Protein AF-A0A920PNE8-F1 (afdb_monomer_lite)

Secondary structure (DSSP, 8-state):
--EESS-PPTT--EEEEEGGGGG-SGGGTT---SEEEEEE-SEEEETTEEEEETT--

Radius of gyration: 13.11 Å; chains: 1; bounding box: 29×24×33 Å

pLDDT: mean 95.05, std 6.33, range [58.19, 98.12]

Sequence (57 aa):
MVTDICGAGLGDRVLLARGSAARVPSETSGVPTDDTAVMIIDEITVNNQPTYQAGTD

Foldseek 3Di:
DEAEPPPDDVPWDFDKQAAVRSQPDPVNPVPPDGIYGDGTDQFDADPNRTPDGPPPD

Structure (mmCIF, N/CA/C/O backbone):
data_AF-A0A920PNE8-F1
#
_entry.id   AF-A0A920PNE8-F1
#
loop_
_atom_site.group_PDB
_atom_site.id
_atom_site.type_symbol
_atom_site.label_atom_id
_atom_site.label_alt_id
_atom_site.label_comp_id
_atom_site.label_asym_id
_atom_site.label_entity_id
_atom_site.label_seq_id
_atom_site.pdbx_PDB_ins_code
_atom_site.Cartn_x
_atom_site.Cartn_y
_atom_site.Cartn_z
_atom_site.occupancy
_atom_site.B_iso_or_equiv
_atom_site.auth_seq_id
_atom_site.auth_comp_id
_atom_site.auth_asym_id
_atom_site.auth_atom_id
_atom_site.pdbx_PDB_model_num
ATOM 1 N N . MET A 1 1 ? -2.884 0.514 -12.142 1.00 77.88 1 MET A N 1
ATOM 2 C CA . MET A 1 1 ? -2.824 -0.782 -11.427 1.00 77.88 1 MET A CA 1
ATOM 3 C C . MET A 1 1 ? -1.856 -0.570 -10.287 1.00 77.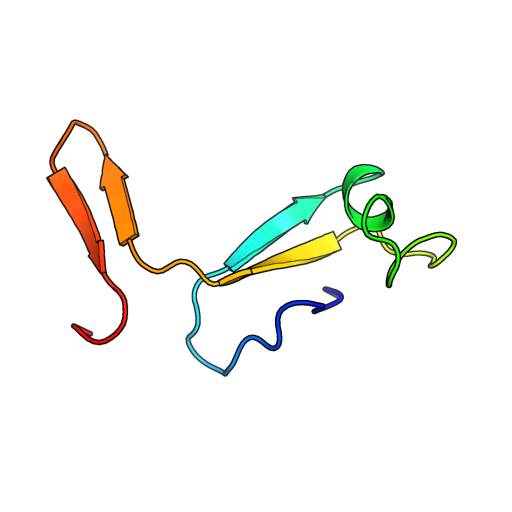88 1 MET A C 1
ATOM 5 O O . MET A 1 1 ? -0.821 0.021 -10.550 1.00 77.88 1 MET A O 1
ATOM 9 N N . VAL A 1 2 ? -2.203 -0.957 -9.063 1.00 93.88 2 VAL A N 1
ATOM 10 C CA . VAL A 1 2 ? -1.343 -0.732 -7.891 1.00 93.88 2 VAL A CA 1
ATOM 11 C C . VAL A 1 2 ? -0.514 -1.989 -7.650 1.00 93.88 2 VAL A C 1
ATOM 13 O O . VAL A 1 2 ? -1.080 -3.080 -7.612 1.00 93.88 2 VAL A O 1
ATOM 16 N N . THR A 1 3 ? 0.801 -1.847 -7.503 1.00 97.19 3 THR A N 1
ATOM 17 C CA . THR A 1 3 ? 1.655 -2.935 -7.012 1.00 97.19 3 THR A CA 1
ATOM 18 C C . THR A 1 3 ? 1.472 -3.062 -5.505 1.00 97.19 3 THR A C 1
ATOM 20 O O . THR A 1 3 ? 1.496 -2.058 -4.804 1.00 97.19 3 THR A O 1
ATOM 23 N N . ASP A 1 4 ? 1.313 -4.273 -4.990 1.00 97.44 4 ASP A N 1
ATOM 24 C CA . ASP A 1 4 ? 1.237 -4.520 -3.552 1.00 97.44 4 ASP A CA 1
ATOM 25 C C . ASP A 1 4 ? 2.473 -5.292 -3.093 1.00 97.44 4 ASP A C 1
ATOM 27 O O . ASP A 1 4 ? 2.753 -6.378 -3.601 1.00 97.44 4 ASP A O 1
ATOM 31 N N . ILE A 1 5 ? 3.216 -4.707 -2.155 1.00 97.06 5 ILE A N 1
ATOM 32 C CA . ILE A 1 5 ? 4.380 -5.344 -1.526 1.00 97.06 5 ILE A CA 1
ATOM 33 C C . ILE A 1 5 ? 4.155 -5.640 -0.041 1.00 97.06 5 ILE A C 1
ATOM 35 O O . ILE A 1 5 ? 5.011 -6.249 0.592 1.00 97.06 5 ILE A O 1
ATOM 39 N N . CYS A 1 6 ? 3.021 -5.206 0.519 1.00 95.62 6 CYS A N 1
ATOM 40 C CA . CYS A 1 6 ? 2.667 -5.426 1.920 1.00 95.62 6 CYS A CA 1
ATOM 41 C C . CYS A 1 6 ? 1.685 -6.588 2.129 1.00 95.62 6 CYS A C 1
ATOM 43 O O . CYS A 1 6 ? 1.528 -7.032 3.263 1.00 95.62 6 CYS A O 1
ATOM 45 N N . GLY A 1 7 ? 1.078 -7.115 1.060 1.00 96.31 7 GLY A N 1
ATOM 46 C CA . GLY A 1 7 ? 0.155 -8.249 1.128 1.00 96.31 7 GLY A CA 1
ATOM 47 C C . GLY A 1 7 ? -1.227 -7.850 1.644 1.00 96.31 7 GLY A C 1
ATOM 48 O O . GLY A 1 7 ? -1.796 -8.552 2.478 1.00 96.31 7 GLY A O 1
ATOM 49 N N . ALA A 1 8 ? -1.742 -6.716 1.173 1.00 96.94 8 ALA A N 1
ATOM 50 C CA . ALA A 1 8 ? -3.026 -6.170 1.580 1.00 96.94 8 ALA A CA 1
ATOM 51 C C . ALA A 1 8 ? -4.194 -7.057 1.116 1.00 96.94 8 ALA A C 1
ATOM 53 O O . ALA A 1 8 ? -4.322 -7.420 -0.057 1.00 96.94 8 ALA A O 1
ATOM 54 N N . GLY A 1 9 ? -5.074 -7.386 2.056 1.00 95.25 9 GLY A N 1
ATOM 55 C CA . GLY A 1 9 ? -6.313 -8.104 1.819 1.00 95.25 9 GLY A CA 1
ATOM 56 C C . GLY A 1 9 ? -7.437 -7.208 1.300 1.00 95.25 9 GLY A C 1
ATOM 57 O O . GLY A 1 9 ? -7.366 -5.978 1.278 1.00 95.25 9 GLY A O 1
ATOM 58 N N . LEU A 1 10 ? -8.538 -7.842 0.891 1.00 93.94 10 LEU A N 1
ATOM 59 C CA . LEU A 1 10 ? -9.758 -7.117 0.551 1.00 93.94 10 LEU A CA 1
ATOM 60 C C . LEU A 1 10 ? -10.312 -6.424 1.804 1.00 93.94 10 LEU A C 1
ATOM 62 O O . LEU A 1 10 ? -10.667 -7.095 2.767 1.00 93.94 10 LEU A O 1
ATOM 66 N N . GLY A 1 11 ? -10.443 -5.098 1.747 1.00 92.44 11 GLY A N 1
ATOM 67 C CA . GLY A 1 11 ? -10.946 -4.280 2.855 1.00 92.44 11 GLY A CA 1
ATOM 68 C C . GLY A 1 11 ? -9.851 -3.551 3.635 1.00 92.44 11 GLY A C 1
ATOM 69 O O . GLY A 1 11 ? -10.164 -2.586 4.331 1.00 92.44 11 GLY A O 1
ATOM 70 N N . ASP A 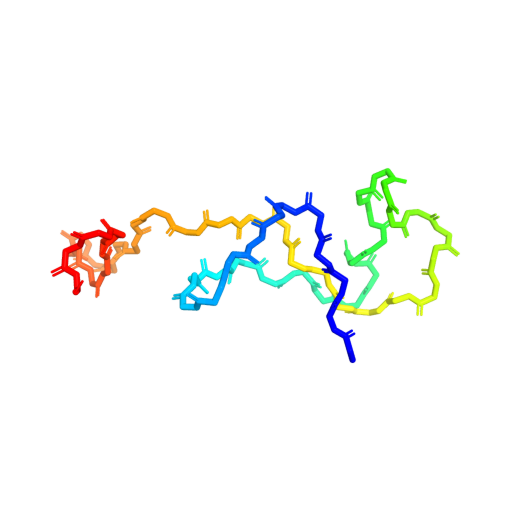1 12 ? -8.584 -3.929 3.457 1.00 95.69 12 ASP A N 1
ATOM 71 C CA . ASP A 1 12 ? -7.470 -3.241 4.102 1.00 95.69 12 ASP A CA 1
ATOM 72 C C . ASP A 1 12 ? -7.326 -1.810 3.576 1.00 95.69 12 ASP A C 1
ATOM 74 O O . ASP A 1 12 ? -7.388 -1.531 2.372 1.00 95.69 12 ASP A O 1
ATOM 78 N N . ARG A 1 13 ? -7.088 -0.880 4.501 1.00 96.38 13 ARG A N 1
ATOM 79 C CA . ARG A 1 13 ? -6.666 0.483 4.172 1.00 96.38 13 ARG A CA 1
ATOM 80 C C . ARG A 1 13 ? -5.142 0.494 4.068 1.00 96.38 13 ARG A C 1
ATOM 82 O O . ARG A 1 13 ? -4.465 -0.002 4.961 1.00 96.38 13 ARG A O 1
ATOM 89 N N . VAL A 1 14 ? -4.597 1.080 3.002 1.00 97.44 14 VAL A N 1
ATOM 90 C CA . VAL A 1 14 ? -3.148 1.097 2.733 1.00 97.44 14 VAL A CA 1
ATOM 91 C C . VAL A 1 14 ? -2.609 2.507 2.508 1.00 97.44 14 VAL A C 1
ATOM 93 O O . VAL A 1 14 ? -3.330 3.388 2.033 1.00 97.44 14 VAL A O 1
ATOM 96 N N . LEU A 1 15 ? -1.320 2.719 2.788 1.00 97.81 15 LEU A N 1
ATOM 97 C CA . LEU A 1 15 ? -0.587 3.884 2.288 1.00 97.81 15 LEU A CA 1
ATOM 98 C C . LEU A 1 15 ? -0.068 3.606 0.877 1.00 97.81 15 LEU A C 1
ATOM 100 O O . LEU A 1 15 ? 0.644 2.630 0.633 1.00 97.81 15 LEU A O 1
ATOM 104 N N . LEU A 1 16 ? -0.405 4.508 -0.043 1.00 97.81 16 LEU A N 1
ATOM 105 C CA . LEU A 1 16 ? -0.043 4.419 -1.451 1.00 97.81 16 LEU A CA 1
ATOM 106 C C . LEU A 1 16 ? 1.102 5.386 -1.775 1.00 97.81 16 LEU A C 1
ATOM 108 O O . LEU A 1 16 ? 0.920 6.605 -1.739 1.00 97.81 16 LEU A O 1
ATOM 112 N N . ALA A 1 17 ? 2.268 4.850 -2.131 1.00 98.00 17 ALA A N 1
ATOM 113 C CA . ALA A 1 17 ? 3.368 5.631 -2.682 1.00 98.00 17 ALA A CA 1
ATOM 114 C C . ALA A 1 17 ? 3.141 5.851 -4.182 1.00 98.00 17 ALA A C 1
ATOM 116 O O . ALA A 1 17 ? 2.948 4.886 -4.920 1.00 98.00 17 ALA A O 1
ATOM 117 N N . ARG A 1 18 ? 3.191 7.115 -4.624 1.00 98.06 18 ARG A N 1
ATOM 118 C CA . ARG A 1 18 ? 2.963 7.500 -6.024 1.00 98.06 18 ARG A CA 1
ATOM 119 C C . ARG A 1 18 ? 4.210 8.043 -6.719 1.00 98.06 18 ARG A C 1
ATOM 121 O O . ARG A 1 18 ? 5.117 8.584 -6.085 1.00 98.06 18 ARG A O 1
ATOM 128 N N . GLY A 1 19 ? 4.224 7.975 -8.046 1.00 97.25 19 GLY A N 1
ATOM 129 C CA . GLY A 1 19 ? 5.294 8.485 -8.894 1.00 97.25 19 GLY A CA 1
ATOM 130 C C . GLY A 1 19 ? 6.588 7.690 -8.733 1.00 97.25 19 GLY A C 1
ATOM 131 O O . GLY A 1 19 ? 6.583 6.466 -8.664 1.00 97.25 19 GLY A O 1
ATOM 132 N N . SER A 1 20 ? 7.733 8.373 -8.682 1.00 96.88 20 SER A N 1
ATOM 133 C CA . SER A 1 20 ? 9.029 7.701 -8.512 1.00 96.88 20 SER A CA 1
ATOM 134 C C . SER A 1 20 ? 9.172 6.994 -7.161 1.00 96.88 20 SER A C 1
ATOM 136 O O . SER A 1 20 ? 9.897 6.004 -7.085 1.00 96.88 20 SER A O 1
ATOM 138 N N . ALA A 1 21 ? 8.456 7.446 -6.124 1.00 97.75 21 ALA A N 1
ATOM 139 C CA . ALA A 1 21 ? 8.456 6.804 -4.810 1.00 97.75 21 ALA A CA 1
ATOM 140 C C . ALA A 1 21 ? 7.946 5.354 -4.870 1.00 97.75 21 ALA A C 1
ATOM 142 O O . ALA A 1 21 ? 8.411 4.513 -4.106 1.00 97.75 21 ALA A O 1
ATOM 143 N N . ALA A 1 22 ? 7.071 5.040 -5.832 1.00 97.94 22 ALA A N 1
ATOM 144 C CA . ALA A 1 22 ? 6.551 3.694 -6.055 1.00 97.94 22 ALA A CA 1
ATOM 145 C C . ALA A 1 22 ? 7.628 2.666 -6.453 1.00 97.94 22 ALA A C 1
ATOM 147 O O . ALA A 1 22 ? 7.340 1.476 -6.418 1.00 97.94 22 ALA A O 1
ATOM 148 N N . ARG A 1 23 ? 8.841 3.111 -6.828 1.00 97.38 23 ARG A N 1
ATOM 149 C CA . ARG A 1 23 ? 9.984 2.266 -7.233 1.00 97.38 23 ARG A CA 1
ATOM 150 C C . ARG A 1 23 ? 11.172 2.332 -6.271 1.00 97.38 23 ARG A C 1
ATOM 152 O O . ARG A 1 23 ? 12.250 1.840 -6.593 1.00 97.38 23 ARG A O 1
ATOM 159 N N . VAL A 1 24 ? 11.006 2.997 -5.128 1.00 97.12 24 VAL A N 1
ATOM 160 C CA . VAL A 1 24 ? 12.033 3.052 -4.077 1.00 97.12 24 VAL A CA 1
ATOM 161 C C . VAL A 1 24 ? 12.167 1.710 -3.343 1.00 97.12 24 VAL A C 1
ATOM 163 O O . VAL A 1 24 ? 13.308 1.307 -3.109 1.00 97.12 24 VAL A O 1
ATOM 166 N N . PRO A 1 25 ? 11.074 0.992 -2.999 1.00 95.88 25 PRO A N 1
ATOM 167 C CA . PRO A 1 25 ? 11.188 -0.342 -2.412 1.00 95.88 25 PRO A CA 1
ATOM 168 C C . PRO A 1 25 ? 11.926 -1.316 -3.334 1.00 95.88 25 PRO A C 1
ATOM 170 O O . PRO A 1 25 ? 11.711 -1.308 -4.551 1.00 95.88 25 PRO A O 1
ATOM 173 N N . SER A 1 26 ? 12.757 -2.183 -2.753 1.00 96.44 26 SER A N 1
ATOM 174 C CA . SER A 1 26 ? 13.598 -3.143 -3.483 1.00 96.44 26 SER A CA 1
ATOM 175 C C . SER A 1 26 ? 12.815 -4.037 -4.446 1.00 96.44 26 SER A C 1
ATOM 177 O O . SER A 1 26 ? 13.256 -4.283 -5.564 1.00 96.44 26 SER A O 1
ATOM 179 N N . GLU A 1 27 ? 11.621 -4.445 -4.038 1.00 96.25 27 GLU A N 1
ATOM 180 C CA . GLU A 1 27 ? 10.661 -5.303 -4.728 1.00 96.25 27 GLU A CA 1
ATOM 181 C C . GLU A 1 27 ? 10.092 -4.645 -5.993 1.00 96.25 27 GLU A C 1
ATOM 183 O O . GLU A 1 27 ? 9.613 -5.321 -6.900 1.00 96.25 27 GLU A O 1
ATOM 188 N N . THR A 1 28 ? 10.155 -3.315 -6.061 1.00 96.75 28 THR A N 1
ATOM 189 C CA . THR A 1 28 ? 9.610 -2.493 -7.153 1.00 96.75 28 THR A CA 1
ATOM 190 C C . THR A 1 28 ? 10.678 -1.698 -7.899 1.00 96.75 28 THR A C 1
ATOM 192 O O . THR A 1 28 ? 10.371 -0.948 -8.829 1.00 96.75 28 THR A O 1
ATOM 195 N N . SER A 1 29 ? 11.949 -1.865 -7.529 1.00 96.88 29 SER A N 1
ATOM 196 C CA . SER A 1 29 ? 13.063 -1.198 -8.196 1.00 96.88 29 SER A CA 1
ATOM 197 C C . SER A 1 29 ? 13.164 -1.655 -9.652 1.00 96.88 29 SER A C 1
ATOM 199 O O . SER A 1 29 ? 13.160 -2.846 -9.955 1.00 96.88 29 SER A O 1
ATOM 201 N N . GLY A 1 30 ? 13.207 -0.695 -10.579 1.00 92.88 30 GLY A N 1
ATOM 202 C CA . 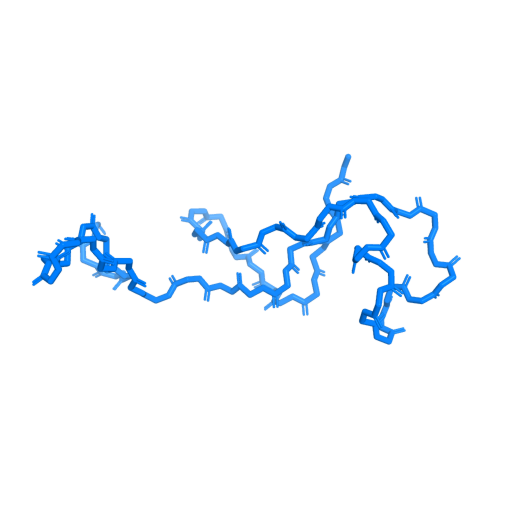GLY A 1 30 ? 13.232 -0.962 -12.022 1.00 92.88 30 GLY A CA 1
ATOM 203 C C . GLY A 1 30 ? 11.909 -1.467 -12.618 1.00 92.88 30 GLY A C 1
ATOM 204 O O . GLY A 1 30 ? 11.806 -1.578 -13.839 1.00 92.88 30 GLY A O 1
ATOM 205 N N . VAL A 1 31 ? 10.883 -1.717 -11.799 1.00 95.12 31 VAL A N 1
ATOM 206 C CA . VAL A 1 31 ? 9.541 -2.085 -12.269 1.00 95.12 31 VAL A CA 1
ATOM 207 C C . VAL A 1 31 ? 8.851 -0.838 -12.829 1.00 95.12 31 VAL A C 1
ATOM 209 O O . VAL A 1 31 ? 8.880 0.200 -12.171 1.00 95.12 31 VAL A O 1
ATOM 212 N N . PRO A 1 32 ? 8.204 -0.884 -14.009 1.00 95.88 32 PRO A N 1
ATOM 213 C CA . PRO A 1 32 ? 7.506 0.266 -14.584 1.00 95.88 32 PRO A CA 1
ATOM 214 C C . PRO A 1 32 ? 6.152 0.513 -13.891 1.00 95.88 32 PRO A C 1
ATOM 216 O O . PRO A 1 32 ? 5.098 0.396 -14.508 1.00 95.88 32 PRO A O 1
ATOM 219 N N . THR A 1 33 ? 6.189 0.842 -12.598 1.00 96.00 33 THR A N 1
ATOM 220 C CA . THR A 1 33 ? 5.026 1.242 -11.795 1.00 96.00 33 THR A CA 1
ATOM 221 C C . THR A 1 33 ? 5.177 2.673 -11.290 1.00 96.00 33 THR A C 1
ATOM 223 O O . THR A 1 33 ? 6.292 3.164 -11.073 1.00 96.00 33 THR A O 1
ATOM 226 N N . ASP A 1 34 ? 4.048 3.343 -11.117 1.00 97.81 34 ASP A N 1
ATOM 227 C CA . ASP A 1 34 ? 3.898 4.662 -10.516 1.00 97.81 34 ASP A CA 1
ATOM 228 C C . ASP A 1 34 ? 3.002 4.646 -9.272 1.00 97.81 34 ASP A C 1
ATOM 230 O O . ASP A 1 34 ? 2.855 5.691 -8.652 1.00 97.81 34 ASP A O 1
ATOM 234 N N . ASP A 1 35 ? 2.478 3.486 -8.871 1.00 98.00 35 ASP A N 1
ATOM 235 C CA . ASP A 1 35 ? 1.638 3.302 -7.690 1.00 98.00 35 ASP A CA 1
ATOM 236 C C . ASP A 1 35 ? 2.012 1.987 -6.982 1.00 98.00 35 ASP A C 1
ATOM 238 O O . ASP A 1 35 ? 1.872 0.898 -7.551 1.00 98.00 35 ASP A O 1
ATOM 242 N N . THR A 1 36 ? 2.441 2.080 -5.721 1.00 98.12 36 THR A N 1
ATOM 243 C CA . THR A 1 36 ? 2.756 0.913 -4.881 1.00 98.12 36 THR A CA 1
ATOM 244 C C . THR A 1 36 ? 2.133 1.069 -3.494 1.00 98.12 36 THR A C 1
ATOM 246 O O . THR A 1 36 ? 2.373 2.068 -2.814 1.00 98.12 36 THR A O 1
ATOM 249 N N . ALA A 1 37 ? 1.329 0.096 -3.062 1.00 98.00 37 ALA A N 1
ATOM 250 C CA . ALA A 1 37 ? 0.894 -0.036 -1.677 1.00 98.00 37 ALA A CA 1
ATOM 251 C C . ALA A 1 37 ? 2.087 -0.513 -0.840 1.00 98.00 37 ALA A C 1
ATOM 253 O O . ALA A 1 37 ? 2.630 -1.589 -1.084 1.00 98.00 37 ALA A O 1
ATOM 254 N N . VAL A 1 38 ? 2.527 0.325 0.100 1.00 97.62 38 VAL A N 1
ATOM 255 C CA . VAL A 1 38 ? 3.774 0.113 0.860 1.00 97.62 38 VAL A CA 1
ATOM 256 C C . VAL A 1 38 ? 3.538 -0.228 2.329 1.00 97.62 38 VAL A C 1
ATOM 258 O O . VAL A 1 38 ? 4.481 -0.584 3.029 1.00 97.62 38 VAL A O 1
ATOM 261 N N . MET A 1 39 ? 2.304 -0.082 2.818 1.00 97.38 39 MET A N 1
ATOM 262 C CA . MET A 1 39 ? 1.957 -0.281 4.224 1.00 97.38 39 MET A CA 1
ATOM 263 C C . MET A 1 39 ? 0.454 -0.512 4.382 1.00 97.38 39 MET A C 1
ATOM 265 O O . MET A 1 39 ? -0.333 0.204 3.764 1.00 97.38 39 MET A O 1
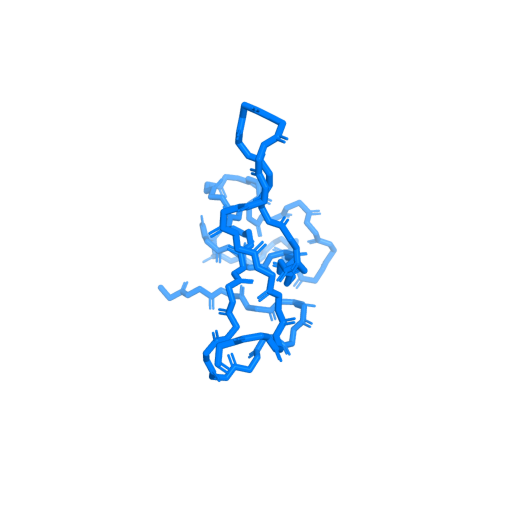ATOM 269 N N . ILE A 1 40 ? 0.077 -1.447 5.255 1.00 97.88 40 ILE A N 1
ATOM 270 C CA . ILE A 1 40 ? -1.291 -1.627 5.759 1.00 97.88 40 ILE A CA 1
ATOM 271 C C . ILE A 1 40 ? -1.472 -0.717 6.979 1.00 97.88 40 ILE A C 1
ATOM 273 O O . ILE A 1 40 ? -0.575 -0.604 7.812 1.00 97.88 40 ILE A O 1
ATOM 277 N N . ILE A 1 41 ? -2.597 -0.013 7.053 1.00 97.56 41 ILE A N 1
ATOM 278 C CA . ILE A 1 41 ? -2.876 0.972 8.097 1.00 97.56 41 ILE A CA 1
ATOM 279 C C . ILE A 1 41 ? -3.575 0.289 9.276 1.00 97.56 41 ILE A C 1
ATOM 281 O O . ILE A 1 41 ? -4.671 -0.250 9.110 1.00 97.56 41 ILE A O 1
ATOM 285 N N . ASP A 1 42 ? -2.989 0.420 10.467 1.00 96.56 42 ASP A N 1
ATOM 286 C CA . ASP A 1 42 ? -3.600 -0.018 11.729 1.00 96.56 42 ASP A CA 1
ATOM 287 C C . ASP A 1 42 ? -4.505 1.059 12.341 1.00 96.56 42 ASP A C 1
ATOM 289 O O . ASP A 1 42 ? -5.630 0.771 12.735 1.00 96.56 42 ASP A O 1
ATOM 293 N N . GLU A 1 43 ? -4.043 2.311 12.410 1.00 96.81 43 GLU A N 1
ATOM 294 C CA . GLU A 1 43 ? -4.794 3.427 12.994 1.00 96.81 43 GLU A CA 1
ATOM 295 C C . GLU A 1 43 ? -4.534 4.731 12.227 1.00 96.81 43 GLU A C 1
ATOM 297 O O . GLU A 1 43 ? -3.408 5.013 11.814 1.00 96.81 43 GLU A O 1
ATOM 302 N N . ILE A 1 44 ? -5.569 5.563 12.072 1.00 97.12 44 ILE A N 1
ATOM 303 C CA . ILE A 1 44 ? -5.424 6.960 11.635 1.00 97.12 44 ILE A CA 1
ATOM 304 C C . ILE A 1 44 ? -5.918 7.867 12.752 1.00 97.12 44 ILE A C 1
ATOM 306 O O . ILE A 1 44 ? -7.117 7.915 13.030 1.00 97.12 44 ILE A O 1
ATOM 310 N N . THR A 1 45 ? -5.012 8.65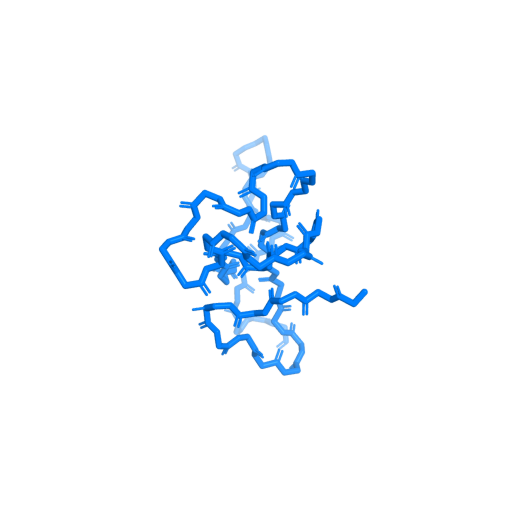2 13.327 1.00 97.56 45 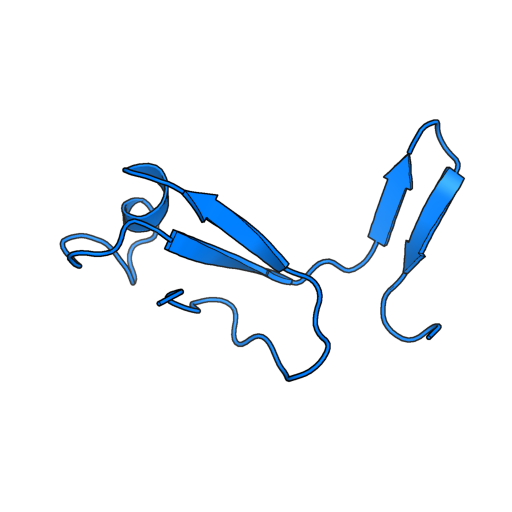THR A N 1
ATOM 311 C CA . THR A 1 45 ? -5.348 9.692 14.302 1.00 97.56 45 THR A CA 1
ATOM 312 C C . THR A 1 45 ? -5.256 11.077 13.660 1.00 97.56 45 THR A C 1
ATOM 314 O O . THR A 1 45 ? -4.223 11.459 13.111 1.00 97.56 45 THR A O 1
ATOM 317 N N . VAL A 1 46 ? -6.338 11.852 13.753 1.00 98.00 46 VAL A N 1
ATOM 318 C CA . VAL A 1 46 ? -6.428 13.234 13.257 1.00 98.00 46 VAL A CA 1
ATOM 319 C C . VAL A 1 46 ? -6.825 14.130 14.420 1.00 98.00 46 VAL A C 1
ATOM 321 O O . VAL A 1 46 ? -7.796 13.847 15.115 1.00 98.00 46 VAL A O 1
ATOM 324 N N . ASN A 1 47 ? -6.083 15.217 14.655 1.00 97.69 47 ASN A N 1
ATOM 325 C CA . ASN A 1 47 ? -6.326 16.135 15.779 1.00 97.69 47 ASN A CA 1
ATOM 326 C C . ASN A 1 47 ? -6.411 15.415 17.142 1.00 97.69 47 ASN A C 1
ATOM 328 O O . ASN A 1 47 ? -7.296 15.698 17.948 1.00 97.69 47 ASN A O 1
ATOM 332 N N . ASN A 1 48 ? -5.508 14.459 17.385 1.00 96.75 48 ASN A N 1
ATOM 333 C CA . ASN A 1 48 ? -5.481 13.616 18.588 1.00 96.75 48 ASN A CA 1
ATOM 334 C C . ASN A 1 48 ? -6.757 12.778 18.815 1.00 96.75 48 ASN A C 1
ATOM 336 O O . ASN A 1 48 ? -7.004 12.353 19.941 1.00 96.75 48 ASN A O 1
ATOM 340 N N . GLN A 1 49 ? -7.565 12.541 17.779 1.00 96.69 49 GLN A N 1
ATOM 341 C CA . GLN A 1 49 ? -8.719 11.643 17.826 1.00 96.69 49 GLN A CA 1
ATOM 342 C C . GLN A 1 49 ? -8.517 10.468 16.857 1.00 96.69 49 GLN A C 1
ATOM 344 O O . GLN A 1 49 ? -8.200 10.720 15.689 1.00 96.69 49 GLN A O 1
ATOM 349 N N . PRO A 1 50 ? -8.717 9.210 17.293 1.00 95.19 50 PRO A N 1
ATOM 350 C CA . PRO A 1 50 ? -8.693 8.066 16.392 1.00 95.19 50 PRO A CA 1
ATOM 351 C C . PRO A 1 50 ? -9.898 8.152 15.448 1.00 95.19 50 PRO A C 1
ATOM 353 O O . PRO A 1 50 ? -11.050 8.210 15.871 1.00 95.19 50 PRO A O 1
ATOM 356 N N . THR A 1 51 ? -9.618 8.206 14.152 1.00 95.94 51 THR A N 1
ATOM 357 C CA . THR A 1 51 ? -10.615 8.296 13.068 1.00 95.94 51 THR A CA 1
ATOM 358 C C . THR A 1 51 ? -10.776 6.988 12.301 1.00 95.94 51 THR A C 1
ATOM 360 O O . THR A 1 51 ? -11.750 6.818 11.573 1.00 95.94 51 THR A O 1
ATOM 363 N N . TYR A 1 52 ? -9.831 6.066 12.471 1.00 95.31 52 TYR A N 1
ATOM 364 C CA . TYR A 1 52 ? -9.878 4.706 11.954 1.00 95.31 52 TYR A CA 1
ATOM 365 C C . TYR A 1 52 ? -9.015 3.808 12.836 1.00 95.31 52 TYR A C 1
ATOM 367 O O . TYR A 1 52 ? -7.920 4.229 13.206 1.00 95.31 52 TYR A O 1
ATOM 375 N N . GLN A 1 53 ? -9.492 2.594 13.113 1.00 95.56 53 GLN A N 1
ATOM 376 C CA . GLN A 1 53 ? -8.730 1.490 13.691 1.00 95.56 53 GLN A CA 1
ATOM 377 C C . GLN A 1 53 ? -9.073 0.194 12.938 1.00 95.56 53 GLN A C 1
ATOM 379 O O . GLN A 1 53 ? -10.232 -0.052 12.598 1.00 95.56 53 GLN A O 1
ATOM 384 N N . ALA A 1 54 ? -8.066 -0.621 12.635 1.00 92.62 54 ALA A N 1
ATOM 385 C CA . ALA A 1 54 ? -8.258 -1.917 11.997 1.00 92.62 54 ALA A CA 1
ATOM 386 C C . ALA A 1 54 ? -8.965 -2.898 12.952 1.00 92.62 54 ALA A C 1
ATOM 388 O O . ALA A 1 54 ? -8.697 -2.922 14.153 1.00 92.62 54 ALA A O 1
ATOM 389 N N . GLY A 1 55 ? -9.866 -3.729 12.418 1.00 87.19 55 GLY A N 1
ATOM 390 C CA . GLY A 1 55 ? -10.566 -4.770 13.186 1.00 87.19 55 GLY A CA 1
ATOM 391 C C . GLY A 1 55 ? -11.692 -4.282 14.108 1.00 87.19 55 GLY A C 1
ATOM 392 O O . GLY A 1 55 ? -12.253 -5.092 14.845 1.00 87.19 55 GLY A O 1
ATOM 393 N N . THR A 1 56 ? -12.030 -2.991 14.081 1.00 76.56 56 THR A N 1
ATOM 394 C CA . THR A 1 56 ? -13.182 -2.419 14.805 1.00 76.56 56 THR A CA 1
ATOM 395 C C . THR A 1 56 ? -14.386 -2.096 13.912 1.00 76.56 56 THR A C 1
ATOM 397 O O . THR A 1 56 ? -15.420 -1.693 14.444 1.00 76.56 56 THR A O 1
ATOM 400 N N . ASP A 1 57 ? -14.247 -2.282 12.595 1.00 58.19 57 ASP A N 1
ATOM 401 C CA . ASP A 1 57 ? -15.311 -2.165 11.582 1.00 58.19 57 ASP A CA 1
ATOM 402 C C . ASP A 1 57 ? -15.963 -3.534 11.294 1.00 58.19 57 ASP A C 1
ATOM 404 O O . ASP A 1 57 ? -15.228 -4.552 11.276 1.00 58.19 57 ASP A O 1
#